Protein AF-A0A2K3KHE1-F1 (afdb_monomer)

pLDDT: mean 75.16, std 11.55, range [39.28, 92.0]

Foldseek 3Di:
DDDDDDPDPPDDDPVNVVDDPVVVDDDCVNDDPVRNVVVVVVVVVVVPDDFDFDADPVRDGDADPVRHGDTDDDDDPVVVVVVPD

Radius of gyration: 19.22 Å; Cα contacts (8 Å, |Δi|>4): 37; chains: 1; bounding box: 39×43×45 Å

Structure (mmCIF, N/CA/C/O backbone):
data_AF-A0A2K3KHE1-F1
#
_entry.id   AF-A0A2K3KHE1-F1
#
loop_
_atom_site.group_PDB
_atom_site.id
_atom_site.type_symbol
_atom_site.label_atom_id
_atom_site.label_alt_id
_atom_site.label_comp_id
_atom_site.label_asym_id
_atom_site.label_entity_id
_atom_site.label_seq_id
_atom_site.pdbx_PDB_ins_code
_atom_site.Cartn_x
_atom_site.Cartn_y
_atom_site.Cartn_z
_atom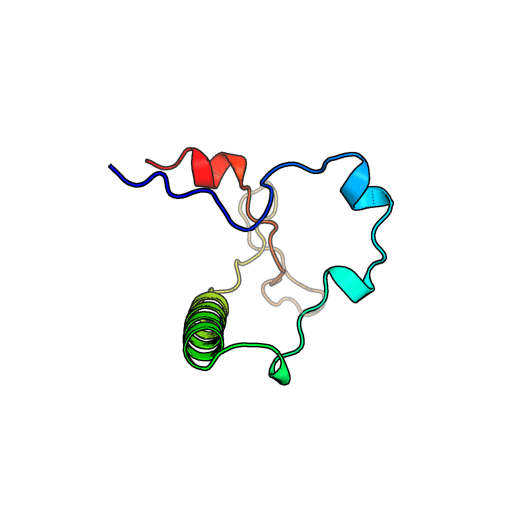_site.occupancy
_atom_site.B_iso_or_equiv
_atom_site.auth_seq_id
_atom_site.auth_comp_id
_atom_site.auth_asym_id
_atom_site.auth_atom_id
_atom_site.pdbx_PDB_model_num
ATOM 1 N N . MET A 1 1 ? -16.120 26.137 11.570 1.00 41.47 1 MET A N 1
ATOM 2 C CA . MET A 1 1 ? -15.320 25.195 10.757 1.00 41.47 1 MET A CA 1
ATOM 3 C C . MET A 1 1 ? -14.864 24.089 11.683 1.00 41.47 1 MET A C 1
ATOM 5 O O . MET A 1 1 ? -14.222 24.399 12.674 1.00 41.47 1 MET A O 1
ATOM 9 N N . THR A 1 2 ? -15.264 22.847 11.433 1.00 55.72 2 THR A N 1
ATOM 10 C CA . THR A 1 2 ? -14.867 21.697 12.257 1.00 55.72 2 THR A CA 1
ATOM 11 C C . THR A 1 2 ? -13.536 21.174 11.729 1.00 55.72 2 THR A C 1
ATOM 13 O O . THR A 1 2 ? -13.449 20.794 10.560 1.00 55.72 2 THR A O 1
ATOM 16 N N . GLU A 1 3 ? -12.491 21.218 12.549 1.00 62.97 3 GLU A N 1
ATOM 17 C CA . GLU A 1 3 ? -11.161 20.728 12.189 1.00 62.97 3 GLU A CA 1
ATOM 18 C C . GLU A 1 3 ? -11.194 19.201 12.026 1.00 62.97 3 GLU A C 1
ATOM 20 O O . GLU A 1 3 ? -11.635 18.474 12.916 1.00 62.97 3 GLU A O 1
ATOM 25 N N . ARG A 1 4 ? -10.775 18.702 10.858 1.00 54.75 4 ARG A N 1
ATOM 26 C CA . ARG A 1 4 ? -10.666 17.262 10.600 1.00 54.75 4 ARG A CA 1
ATOM 27 C C . ARG A 1 4 ? -9.293 16.787 11.059 1.00 54.75 4 ARG A C 1
ATOM 29 O O . ARG A 1 4 ? -8.338 16.836 10.290 1.00 54.75 4 ARG A O 1
ATOM 36 N N . VAL A 1 5 ? -9.210 16.336 12.306 1.00 58.09 5 VAL A N 1
ATOM 37 C CA . VAL A 1 5 ? -7.995 15.728 12.857 1.00 58.09 5 VAL A CA 1
ATOM 38 C C . VAL A 1 5 ? -7.860 14.300 12.306 1.00 58.09 5 VAL A C 1
ATOM 40 O O . VAL A 1 5 ? -8.816 13.523 12.397 1.00 58.09 5 VAL A O 1
ATOM 43 N N . PRO A 1 6 ? -6.722 13.930 11.695 1.00 53.34 6 PRO A N 1
ATOM 44 C CA . PRO A 1 6 ? -6.512 12.571 11.218 1.00 53.34 6 PRO A CA 1
ATOM 45 C C . PRO A 1 6 ? -6.490 11.589 12.396 1.00 53.34 6 PRO A C 1
ATOM 47 O O . PRO A 1 6 ? -5.765 11.780 13.366 1.00 53.34 6 PRO A O 1
ATOM 50 N N . ARG A 1 7 ? -7.292 10.520 12.293 1.00 57.22 7 ARG A N 1
ATOM 51 C CA . ARG A 1 7 ? -7.418 9.461 13.315 1.00 57.22 7 ARG A CA 1
ATOM 52 C C . ARG A 1 7 ? -6.128 8.659 13.504 1.00 57.22 7 ARG A C 1
ATOM 54 O O . ARG A 1 7 ? -5.935 8.061 14.554 1.00 57.22 7 ARG A O 1
ATOM 61 N N . PHE A 1 8 ? -5.262 8.664 12.492 1.00 54.22 8 PHE A N 1
ATOM 62 C CA . PHE A 1 8 ? -3.949 8.042 12.544 1.00 54.22 8 PHE A CA 1
ATOM 63 C C . PHE A 1 8 ? -2.871 9.127 12.605 1.0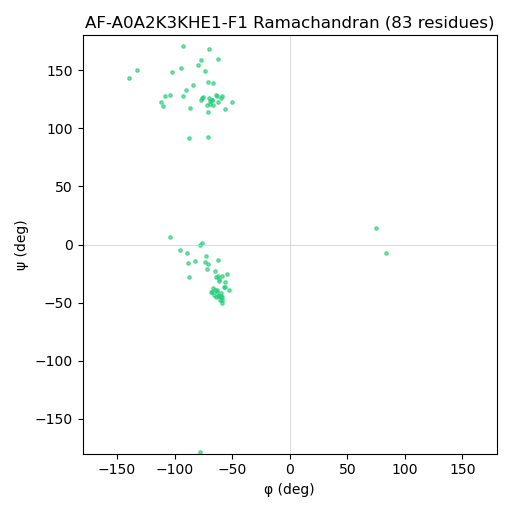0 54.22 8 PHE A C 1
ATOM 65 O O . PHE A 1 8 ? -2.866 10.020 11.748 1.00 54.22 8 PHE A O 1
ATOM 72 N N . PRO A 1 9 ? -1.955 9.065 13.579 1.00 58.03 9 PRO A N 1
ATOM 73 C CA . PRO A 1 9 ? -0.824 9.976 13.638 1.00 58.03 9 PRO A CA 1
ATOM 74 C C . PRO A 1 9 ? 0.050 9.793 12.390 1.00 58.03 9 PRO A C 1
ATOM 76 O O . PRO A 1 9 ? 0.530 8.707 12.076 1.00 58.03 9 PRO A O 1
ATOM 79 N N . LEU A 1 10 ? 0.247 10.883 11.644 1.00 64.31 10 LEU A N 1
ATOM 80 C CA . LEU A 1 10 ? 1.069 10.902 10.425 1.00 64.31 10 LEU A CA 1
ATOM 81 C C . LEU A 1 10 ? 2.581 10.901 10.724 1.00 64.31 10 LEU A C 1
ATOM 83 O O . LEU A 1 10 ? 3.396 10.957 9.804 1.00 64.31 10 LEU A O 1
ATOM 87 N N . ALA A 1 11 ? 2.954 10.851 12.002 1.00 69.38 11 ALA A N 1
ATOM 88 C CA . ALA A 1 11 ? 4.320 10.758 12.487 1.00 69.38 11 ALA A CA 1
ATOM 89 C C . ALA A 1 11 ? 4.371 9.788 13.669 1.00 69.38 11 ALA A C 1
ATOM 91 O O . ALA A 1 11 ? 3.456 9.752 14.489 1.00 69.38 11 ALA A O 1
ATOM 92 N N . TRP A 1 12 ? 5.453 9.021 13.758 1.00 72.12 12 TRP A N 1
ATOM 93 C CA . TRP A 1 12 ? 5.669 8.111 14.875 1.00 72.12 12 TRP A CA 1
ATOM 94 C C . TRP A 1 12 ? 6.136 8.919 16.089 1.00 72.12 12 TRP A C 1
ATOM 96 O O . TRP A 1 12 ? 7.118 9.657 16.009 1.00 72.12 12 TRP A O 1
ATOM 106 N N . SER A 1 13 ? 5.424 8.786 17.204 1.00 79.06 13 SER A N 1
ATOM 107 C CA . SER A 1 13 ? 5.855 9.253 18.527 1.00 79.06 13 SER A CA 1
ATOM 108 C C . SER A 1 13 ? 6.571 8.128 19.284 1.00 79.06 13 SER A C 1
ATOM 110 O O . SER A 1 13 ? 6.547 6.975 18.856 1.00 79.06 13 SER A O 1
ATOM 112 N N . SER A 1 14 ? 7.192 8.439 20.426 1.00 81.94 14 SER A N 1
ATOM 113 C CA . SER A 1 14 ? 7.794 7.425 21.310 1.00 81.94 14 SER A CA 1
ATOM 114 C C . SER A 1 14 ? 6.791 6.348 21.743 1.00 81.94 14 SER A C 1
ATOM 116 O O . SER A 1 14 ? 7.140 5.175 21.772 1.00 81.94 14 SER A O 1
ATOM 118 N N . GLU A 1 15 ? 5.534 6.736 21.967 1.00 80.50 15 GLU A N 1
ATOM 119 C CA . GLU A 1 15 ? 4.413 5.850 22.318 1.00 80.50 15 GLU A CA 1
ATOM 120 C C . GLU A 1 15 ? 4.198 4.731 21.286 1.00 80.50 15 GLU A C 1
ATOM 122 O O . GLU A 1 15 ? 3.873 3.602 21.642 1.00 80.50 15 GLU A O 1
ATOM 127 N N . HIS A 1 16 ? 4.486 4.991 20.005 1.00 77.25 16 HIS A N 1
ATOM 128 C CA . HIS A 1 16 ? 4.340 3.972 18.966 1.00 77.25 16 HIS A CA 1
ATOM 129 C C . HIS A 1 16 ? 5.293 2.786 19.155 1.00 77.25 16 HIS A C 1
ATOM 131 O O . HIS A 1 16 ? 4.991 1.675 18.720 1.00 77.25 16 HIS A O 1
ATOM 137 N N . PHE A 1 17 ? 6.450 3.016 19.781 1.00 79.25 17 PHE A N 1
ATOM 138 C CA . PHE A 1 17 ? 7.429 1.968 20.064 1.00 79.25 17 PHE A CA 1
ATOM 139 C C . PHE A 1 17 ? 7.086 1.166 21.324 1.00 79.25 17 PHE A C 1
ATOM 141 O O . PHE A 1 17 ? 7.674 0.108 21.542 1.00 79.25 17 PHE A O 1
ATOM 148 N N . GLU A 1 18 ? 6.158 1.659 22.147 1.00 85.38 18 GLU A N 1
ATOM 149 C CA . GLU A 1 18 ? 5.676 0.976 23.351 1.00 85.38 18 GLU A CA 1
ATOM 150 C C . GLU A 1 18 ? 4.511 0.026 23.036 1.00 85.38 18 GLU A C 1
ATOM 152 O O . GLU A 1 18 ? 4.355 -0.999 23.702 1.00 85.38 18 GLU A O 1
ATOM 157 N N . MET A 1 19 ? 3.735 0.327 21.989 1.00 81.94 19 MET A N 1
ATOM 158 C CA . MET A 1 19 ? 2.638 -0.517 21.512 1.00 81.94 19 MET A CA 1
ATOM 159 C C . MET A 1 19 ? 3.146 -1.797 20.847 1.00 81.94 19 MET A C 1
ATOM 161 O O . MET A 1 19 ? 4.101 -1.794 20.060 1.00 81.94 19 MET A O 1
ATOM 165 N N . ARG A 1 20 ? 2.464 -2.912 21.111 1.00 79.44 20 ARG A N 1
ATOM 166 C CA . ARG A 1 20 ? 2.785 -4.186 20.462 1.00 79.44 20 ARG A CA 1
ATOM 167 C C . ARG A 1 20 ? 2.248 -4.229 19.037 1.00 79.44 20 ARG A C 1
ATOM 169 O O . ARG A 1 20 ? 1.316 -3.518 18.676 1.00 79.44 20 ARG A O 1
ATOM 176 N N . THR A 1 21 ? 2.820 -5.105 18.210 1.00 78.25 21 THR A N 1
ATOM 177 C CA . THR A 1 21 ? 2.404 -5.244 16.803 1.00 78.25 21 THR A CA 1
ATOM 178 C C . THR A 1 21 ? 0.916 -5.567 16.679 1.00 78.25 21 THR A C 1
ATOM 180 O O . THR A 1 21 ? 0.263 -5.057 15.774 1.00 78.25 21 THR A O 1
ATOM 183 N N . GLU A 1 22 ? 0.370 -6.363 17.600 1.00 78.75 22 GLU A N 1
ATOM 184 C CA . GLU A 1 22 ? -1.039 -6.758 17.606 1.00 78.75 22 GLU A CA 1
ATOM 185 C C . GLU A 1 22 ? -1.987 -5.561 17.741 1.00 78.75 22 GLU A C 1
ATOM 187 O O . GLU A 1 22 ? -3.083 -5.596 17.194 1.00 78.75 22 GLU A O 1
ATOM 192 N N . GLU A 1 23 ? -1.557 -4.486 18.403 1.00 79.06 23 GLU A N 1
ATOM 193 C CA . GLU A 1 23 ? -2.366 -3.279 18.617 1.00 79.06 23 GLU A CA 1
ATOM 194 C C . GLU A 1 23 ? -2.524 -2.435 17.343 1.00 79.06 23 GLU A C 1
ATOM 196 O O . GLU A 1 23 ? -3.409 -1.586 17.257 1.00 79.06 23 GLU A O 1
ATOM 201 N N . TYR A 1 24 ? -1.702 -2.697 16.325 1.00 74.94 24 TYR A N 1
ATOM 202 C CA . TYR A 1 24 ? -1.808 -2.086 14.999 1.00 74.94 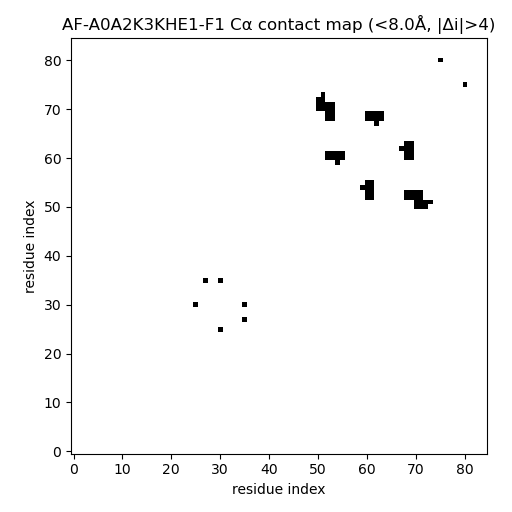24 TYR A CA 1
ATOM 203 C C . TYR A 1 24 ? -2.590 -2.942 14.000 1.00 74.94 24 TYR A C 1
ATOM 205 O O . TYR A 1 24 ? -2.802 -2.524 12.858 1.00 74.94 24 TYR A O 1
ATOM 213 N N . LEU A 1 25 ? -2.991 -4.153 14.390 1.00 77.69 25 LEU A N 1
ATOM 214 C CA . LEU A 1 25 ? -3.748 -5.051 13.534 1.00 77.69 25 LEU A CA 1
ATOM 215 C C . LEU A 1 25 ? -5.241 -4.840 13.773 1.00 77.69 25 LEU A C 1
ATOM 217 O O . LEU A 1 25 ? -5.726 -4.910 14.895 1.00 77.69 25 LEU A O 1
ATOM 221 N N . THR A 1 26 ? -5.989 -4.619 12.698 1.00 78.31 26 THR A N 1
ATOM 222 C CA . THR A 1 26 ? -7.455 -4.579 12.736 1.00 78.31 26 THR A CA 1
ATOM 223 C C . THR A 1 26 ? -7.981 -5.786 11.977 1.00 78.31 26 THR A C 1
ATOM 225 O O . THR A 1 26 ? -7.640 -5.970 10.803 1.00 78.31 26 THR A O 1
ATOM 228 N N . ALA A 1 27 ? -8.785 -6.635 12.622 1.00 80.00 27 ALA A N 1
ATOM 229 C CA . ALA A 1 27 ? -9.417 -7.741 11.920 1.00 80.00 27 ALA A CA 1
ATOM 230 C C . ALA A 1 27 ? -10.638 -7.237 11.143 1.00 80.00 27 ALA A C 1
ATOM 232 O O . ALA A 1 27 ? -11.279 -6.255 11.505 1.00 80.00 27 ALA A O 1
ATOM 233 N N . ALA A 1 28 ? -11.010 -7.938 10.070 1.00 77.88 28 ALA A N 1
ATOM 234 C CA . ALA A 1 28 ? -12.185 -7.567 9.278 1.00 77.88 28 ALA A CA 1
ATOM 235 C C . ALA A 1 28 ? -13.488 -7.563 10.104 1.00 77.88 28 ALA A C 1
ATOM 237 O O . ALA A 1 28 ? -14.420 -6.833 9.771 1.00 77.88 28 ALA A O 1
ATOM 238 N N . VAL A 1 29 ? -13.536 -8.369 11.171 1.00 83.19 29 VAL A N 1
ATOM 239 C CA . VAL A 1 29 ? -14.669 -8.446 12.106 1.00 83.19 29 VAL A CA 1
ATOM 240 C C . VAL A 1 29 ? -14.792 -7.213 13.004 1.00 83.19 29 VAL A C 1
ATOM 242 O O . VAL A 1 29 ? -15.883 -6.950 13.493 1.00 83.19 29 VAL A O 1
ATOM 245 N N . ASP A 1 30 ? -13.709 -6.452 13.174 1.00 84.69 30 ASP A N 1
ATOM 246 C CA . ASP A 1 30 ? -13.664 -5.262 14.032 1.00 84.69 30 ASP A CA 1
ATOM 247 C C . ASP A 1 30 ? -14.064 -3.981 13.280 1.00 84.69 30 ASP A C 1
ATOM 249 O O . ASP A 1 30 ? -14.186 -2.917 13.882 1.00 84.69 30 ASP A O 1
ATOM 253 N N . LEU A 1 31 ? -14.251 -4.070 11.959 1.00 86.12 31 LEU A N 1
ATOM 254 C CA . LEU A 1 31 ? -14.613 -2.942 11.105 1.00 86.12 31 LEU A CA 1
ATOM 255 C C . LEU A 1 31 ? -16.125 -2.701 11.122 1.00 86.12 31 LEU A C 1
ATOM 257 O O . LEU A 1 31 ? -16.909 -3.643 10.975 1.00 86.12 31 LEU A O 1
ATOM 261 N N . SER A 1 32 ? -16.537 -1.432 11.195 1.00 90.19 32 SER A N 1
ATOM 262 C CA . SER A 1 32 ? -17.938 -1.062 10.963 1.00 90.19 32 SER A CA 1
ATOM 263 C C . SER A 1 32 ? -18.371 -1.414 9.526 1.00 90.19 32 SER A C 1
ATOM 265 O O . SER A 1 32 ? -17.521 -1.532 8.636 1.00 90.19 32 SER A O 1
ATOM 267 N N . PRO A 1 33 ? -19.680 -1.545 9.240 1.00 92.00 33 PRO A N 1
ATOM 268 C CA . PRO A 1 33 ? -20.163 -1.771 7.876 1.00 92.00 33 PRO A CA 1
ATOM 269 C C . PRO A 1 33 ? -19.642 -0.732 6.865 1.00 92.00 33 PRO A C 1
ATOM 271 O O . PRO A 1 33 ? -19.257 -1.080 5.747 1.00 92.00 33 PRO A O 1
ATOM 274 N N . GLU A 1 34 ? -19.561 0.538 7.269 1.00 90.69 34 GLU A N 1
ATOM 275 C CA . GLU A 1 34 ? -19.030 1.634 6.453 1.00 90.69 34 GLU A CA 1
ATOM 276 C C . GLU A 1 34 ? -17.517 1.495 6.222 1.00 90.69 34 GLU A C 1
ATOM 278 O O . GLU A 1 34 ? -17.025 1.713 5.110 1.00 90.69 34 GLU A O 1
ATOM 283 N N . GLU A 1 35 ? -16.763 1.103 7.252 1.00 85.56 35 GLU A N 1
ATOM 284 C CA . GLU A 1 35 ? -15.319 0.860 7.155 1.00 85.56 35 GLU A CA 1
ATOM 285 C C . GLU A 1 35 ? -15.011 -0.355 6.268 1.00 85.56 35 GLU A C 1
ATOM 287 O O . GLU A 1 35 ? -14.077 -0.309 5.463 1.00 85.56 35 GLU A O 1
ATOM 292 N N . GLN A 1 36 ? -15.827 -1.411 6.333 1.00 88.94 36 GLN A N 1
ATOM 293 C CA . GLN A 1 36 ? -15.733 -2.565 5.436 1.00 88.94 36 GLN A CA 1
ATOM 294 C C . GLN A 1 36 ? -15.983 -2.169 3.978 1.00 88.94 36 GLN A C 1
ATOM 296 O O . GLN A 1 36 ? -15.225 -2.569 3.090 1.00 88.94 36 GLN A O 1
ATOM 301 N N . GLU A 1 37 ? -17.005 -1.350 3.713 1.00 88.38 37 GLU A N 1
ATOM 302 C CA . GLU A 1 37 ? -17.274 -0.839 2.367 1.00 88.38 37 GLU A CA 1
ATOM 303 C C . GLU A 1 37 ? -16.097 0.008 1.849 1.00 88.38 37 GLU A C 1
ATOM 305 O O . GLU A 1 37 ? -15.639 -0.165 0.713 1.00 88.38 37 GLU A O 1
ATOM 310 N N . GLY A 1 38 ? -15.553 0.887 2.699 1.00 85.88 38 GLY A N 1
ATOM 311 C CA . GLY A 1 38 ? -14.355 1.673 2.404 1.00 85.88 38 GLY A CA 1
ATOM 312 C C . GLY A 1 38 ? -13.138 0.798 2.089 1.00 85.88 38 GLY A C 1
ATOM 313 O O . GLY A 1 38 ? -12.452 1.013 1.084 1.00 85.88 38 GLY A O 1
ATOM 314 N N . PHE A 1 39 ? -12.905 -0.242 2.889 1.00 85.50 39 PHE A N 1
ATOM 315 C CA . PHE A 1 39 ? -11.825 -1.201 2.679 1.00 85.50 39 PHE A CA 1
ATOM 316 C C . PHE A 1 39 ? -11.979 -1.975 1.361 1.00 85.50 39 PHE A C 1
ATOM 318 O O . PHE A 1 39 ? -11.006 -2.150 0.624 1.00 85.50 39 PHE A O 1
ATOM 325 N N . L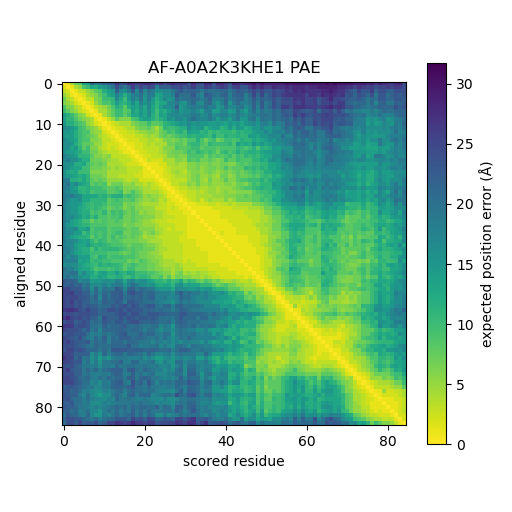EU A 1 40 ? -13.197 -2.391 1.000 1.00 88.62 40 LEU A N 1
ATOM 326 C CA . LEU A 1 40 ? -13.472 -3.065 -0.274 1.00 88.62 40 LEU A CA 1
ATOM 327 C C . LEU A 1 40 ? -13.216 -2.159 -1.485 1.00 88.62 40 LEU A C 1
ATOM 329 O O . LEU A 1 40 ? -12.653 -2.619 -2.488 1.00 88.62 40 LEU A O 1
ATOM 333 N N . LYS A 1 41 ? -13.568 -0.869 -1.394 1.00 86.19 41 LYS A N 1
ATOM 334 C CA . LYS A 1 41 ? -13.241 0.134 -2.423 1.00 86.19 41 LYS A CA 1
ATOM 335 C C . LYS A 1 41 ? -11.727 0.258 -2.604 1.00 86.19 41 LYS A C 1
ATOM 337 O O . LYS A 1 41 ? -11.240 0.158 -3.731 1.00 86.19 41 LYS A O 1
ATOM 342 N N . LEU A 1 42 ? -10.978 0.374 -1.505 1.00 83.38 42 LEU A N 1
ATOM 343 C CA . LEU A 1 42 ? -9.508 0.397 -1.502 1.00 83.38 42 LEU A CA 1
ATOM 344 C C . LEU A 1 42 ? -8.907 -0.868 -2.124 1.00 83.38 42 LEU A C 1
ATOM 346 O O . LEU A 1 42 ? -8.057 -0.786 -3.010 1.00 83.38 42 LEU A O 1
ATOM 350 N N . LYS A 1 43 ? -9.386 -2.047 -1.722 1.00 82.75 43 LYS A N 1
ATOM 351 C CA . LYS A 1 43 ? -8.928 -3.332 -2.262 1.00 82.75 43 LYS A CA 1
ATOM 352 C C . LYS A 1 43 ? -9.163 -3.433 -3.770 1.00 82.75 43 LYS A C 1
ATOM 354 O O . LYS A 1 43 ? -8.293 -3.903 -4.501 1.00 82.75 43 LYS A O 1
ATOM 359 N N . THR A 1 44 ? -10.320 -2.969 -4.240 1.00 83.81 44 THR A N 1
ATOM 360 C CA . THR A 1 44 ? -10.664 -2.942 -5.669 1.00 83.81 44 THR A CA 1
ATOM 361 C C . THR A 1 44 ? -9.767 -1.978 -6.441 1.00 83.81 44 THR A C 1
ATOM 363 O O . THR A 1 44 ? -9.244 -2.344 -7.492 1.00 83.81 44 THR A O 1
ATOM 366 N N . TYR A 1 45 ? -9.524 -0.786 -5.892 1.00 77.88 45 TYR A N 1
ATOM 367 C CA . TYR A 1 45 ? -8.615 0.205 -6.465 1.00 77.88 45 TYR A CA 1
ATOM 368 C C . TYR A 1 45 ? -7.189 -0.344 -6.619 1.00 77.88 45 TYR A C 1
ATOM 370 O O . TYR A 1 45 ? -6.635 -0.316 -7.717 1.00 77.88 45 TYR A O 1
ATOM 378 N N . VAL A 1 46 ? -6.631 -0.939 -5.558 1.00 77.50 46 VAL A N 1
ATOM 379 C CA . VAL A 1 46 ? -5.284 -1.537 -5.578 1.00 77.50 46 VAL A CA 1
ATOM 380 C C . VAL A 1 46 ? -5.206 -2.712 -6.555 1.00 77.50 46 VAL A C 1
ATOM 382 O O . VAL A 1 46 ? -4.228 -2.839 -7.287 1.00 77.50 46 VAL A O 1
ATOM 385 N N . LYS A 1 47 ? -6.248 -3.551 -6.636 1.00 78.56 47 LYS A N 1
ATOM 386 C CA . LYS A 1 47 ? -6.316 -4.648 -7.618 1.00 78.56 47 LYS A CA 1
ATOM 387 C C . LYS A 1 47 ? -6.302 -4.142 -9.067 1.00 78.56 47 LYS A C 1
ATOM 389 O O . LYS A 1 47 ? -5.859 -4.865 -9.955 1.00 78.56 47 LYS A O 1
ATOM 394 N N . GLY A 1 48 ? -6.777 -2.921 -9.311 1.00 78.94 48 GLY A N 1
ATOM 395 C CA . GLY A 1 48 ? -6.747 -2.276 -10.624 1.00 78.94 48 GLY A CA 1
ATOM 396 C C . GLY A 1 48 ? -5.357 -1.815 -11.070 1.00 78.94 48 GLY A C 1
ATOM 397 O O . GLY A 1 48 ? -5.188 -1.440 -12.232 1.00 78.94 48 GLY A O 1
ATOM 398 N N . PHE A 1 49 ? -4.352 -1.838 -10.189 1.00 77.81 49 PHE A N 1
ATOM 399 C CA . PHE A 1 49 ? -2.999 -1.433 -10.551 1.00 77.81 49 PHE A CA 1
ATOM 400 C C . PHE A 1 49 ? -2.404 -2.406 -11.563 1.00 77.81 49 PHE A C 1
ATOM 402 O O . PHE A 1 49 ? -2.246 -3.600 -11.307 1.00 77.81 49 PHE A O 1
ATOM 409 N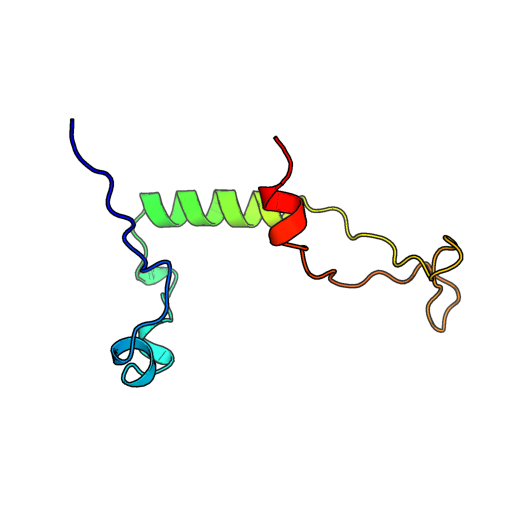 N . LYS A 1 50 ? -2.043 -1.873 -12.733 1.00 73.69 50 LYS A N 1
ATOM 410 C CA . LYS A 1 50 ? -1.297 -2.634 -13.730 1.00 73.69 50 LYS A CA 1
ATOM 411 C C . LYS A 1 50 ? 0.119 -2.845 -13.201 1.00 73.69 50 LYS A C 1
ATOM 413 O O . LYS A 1 50 ? 0.777 -1.859 -12.862 1.00 73.69 50 LYS A O 1
ATOM 418 N N . PRO A 1 51 ? 0.608 -4.091 -13.138 1.00 70.56 51 PRO A N 1
ATOM 419 C CA . PRO A 1 51 ? 1.984 -4.327 -12.755 1.00 70.56 51 PRO A CA 1
ATOM 420 C C . PRO A 1 51 ? 2.929 -3.608 -13.723 1.00 70.56 51 PRO A C 1
ATOM 422 O O . PRO A 1 51 ? 2.813 -3.752 -14.941 1.00 70.56 51 PRO A O 1
ATOM 425 N N . CYS A 1 52 ? 3.851 -2.813 -13.188 1.00 70.25 52 CYS A N 1
ATOM 426 C CA . CYS A 1 52 ? 4.836 -2.120 -14.007 1.00 70.25 52 CYS A CA 1
ATOM 427 C C . CYS A 1 52 ? 5.905 -3.112 -14.472 1.00 70.25 52 CYS A C 1
ATOM 429 O O . CYS A 1 52 ? 6.535 -3.788 -13.657 1.00 70.25 52 CYS A O 1
ATOM 431 N N . THR A 1 53 ? 6.146 -3.166 -15.780 1.00 70.75 53 THR A N 1
ATOM 432 C CA . THR A 1 53 ? 7.290 -3.887 -16.345 1.00 70.75 53 THR A CA 1
ATOM 433 C C . THR A 1 53 ? 8.579 -3.238 -15.861 1.00 70.75 53 THR A C 1
ATOM 435 O O . THR A 1 53 ? 8.751 -2.020 -15.978 1.00 70.75 53 THR A O 1
ATOM 438 N N . PHE A 1 54 ? 9.486 -4.036 -15.303 1.00 72.56 54 PHE A N 1
ATOM 439 C CA . PHE A 1 54 ? 10.766 -3.532 -14.829 1.00 72.56 54 PHE A CA 1
ATOM 440 C C . PHE A 1 54 ? 11.608 -3.085 -16.024 1.00 72.56 54 PHE A C 1
ATOM 442 O O . PHE A 1 54 ? 11.863 -3.867 -16.936 1.00 72.56 54 PHE A O 1
ATOM 449 N N . THR A 1 55 ? 12.057 -1.834 -16.013 1.00 79.06 55 THR A N 1
ATOM 450 C CA . THR A 1 55 ? 12.979 -1.290 -17.014 1.00 79.06 55 THR A CA 1
ATOM 451 C C . THR A 1 55 ? 14.376 -1.191 -16.412 1.00 79.06 55 THR A C 1
ATOM 453 O O . THR A 1 55 ? 14.534 -0.617 -15.332 1.00 79.06 55 THR A O 1
ATOM 456 N N . VAL A 1 56 ? 15.389 -1.734 -17.091 1.00 77.31 56 VAL A N 1
ATOM 457 C CA . VAL A 1 56 ? 16.798 -1.510 -16.722 1.00 77.31 56 VAL A CA 1
ATOM 458 C C . VAL A 1 56 ? 17.206 -0.064 -17.018 1.00 77.31 56 VAL A C 1
ATOM 460 O O . VAL A 1 56 ? 16.486 0.661 -17.704 1.00 77.31 56 VAL A O 1
ATOM 463 N N . ALA A 1 57 ? 18.369 0.366 -16.522 1.00 76.38 57 ALA A N 1
ATOM 464 C CA . ALA A 1 57 ? 18.869 1.735 -16.693 1.00 76.38 57 ALA A CA 1
ATOM 465 C C . ALA A 1 57 ? 18.948 2.198 -18.164 1.00 76.38 57 ALA A C 1
ATOM 467 O O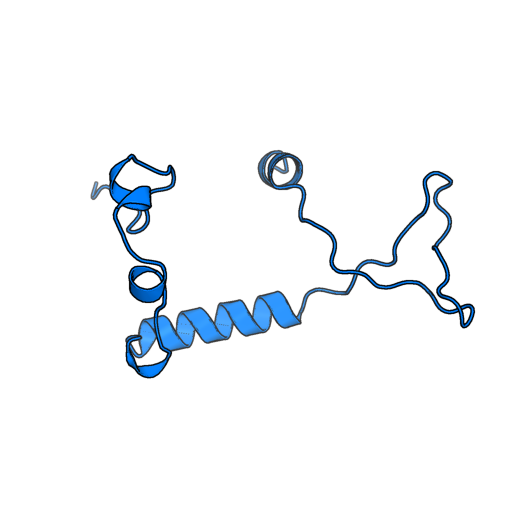 . ALA A 1 57 ? 18.838 3.387 -18.436 1.00 76.38 57 ALA A O 1
ATOM 468 N N . SER A 1 58 ? 19.080 1.267 -19.114 1.00 81.75 58 SER A N 1
ATOM 469 C CA . SER A 1 58 ? 19.062 1.549 -20.555 1.00 81.75 58 SER A CA 1
ATOM 470 C C . SER A 1 58 ? 17.662 1.776 -21.147 1.00 81.75 58 SER A C 1
ATOM 472 O O . SER A 1 58 ? 17.539 1.984 -22.349 1.00 81.75 58 SER A O 1
ATOM 474 N N . GLY A 1 59 ? 16.597 1.699 -20.343 1.00 77.50 59 GLY A N 1
ATOM 475 C CA . GLY A 1 59 ? 15.205 1.833 -20.787 1.00 77.50 59 GLY A CA 1
ATOM 476 C C . GLY A 1 59 ? 14.583 0.547 -21.345 1.00 77.50 59 GLY A C 1
ATOM 477 O O . GLY A 1 59 ? 13.374 0.502 -21.560 1.00 77.50 59 GLY A O 1
ATOM 478 N N . ALA A 1 60 ? 15.366 -0.520 -21.531 1.00 83.00 60 ALA A N 1
ATOM 479 C CA . ALA A 1 60 ? 14.858 -1.813 -21.986 1.00 83.00 60 ALA A CA 1
ATOM 480 C C . ALA A 1 60 ? 14.073 -2.548 -20.884 1.00 83.00 60 ALA A C 1
ATOM 482 O O . ALA A 1 60 ? 14.381 -2.429 -19.696 1.00 83.00 60 ALA A O 1
ATOM 483 N N . VAL A 1 61 ? 13.078 -3.349 -21.275 1.00 83.81 61 VAL A N 1
ATOM 484 C CA . VAL A 1 61 ? 12.336 -4.222 -20.352 1.00 83.81 61 VAL A CA 1
ATOM 485 C C . VAL A 1 61 ? 13.257 -5.349 -19.880 1.00 83.81 61 VAL A C 1
ATOM 487 O O . VAL A 1 61 ? 13.800 -6.090 -20.698 1.00 83.81 61 VAL A O 1
ATOM 490 N N . ALA A 1 62 ? 13.440 -5.494 -18.566 1.00 84.69 62 ALA A N 1
ATOM 491 C CA . ALA A 1 62 ? 14.160 -6.633 -18.012 1.00 84.69 62 ALA A CA 1
ATOM 492 C C . ALA A 1 62 ? 13.369 -7.912 -18.250 1.00 84.69 62 ALA A C 1
ATOM 494 O O . ALA A 1 62 ? 12.152 -7.944 -18.064 1.00 84.69 62 ALA A O 1
ATOM 495 N N . LEU A 1 63 ? 14.081 -8.975 -18.601 1.00 87.75 63 LEU A N 1
ATOM 496 C CA . LEU A 1 63 ? 13.509 -10.300 -18.759 1.00 87.75 63 LEU A CA 1
ATOM 497 C C . LEU A 1 63 ? 13.831 -11.165 -17.537 1.00 87.75 63 LEU A C 1
ATOM 499 O O . LEU A 1 63 ? 14.859 -10.989 -16.880 1.00 87.75 63 LEU A O 1
ATOM 503 N N . ASP A 1 64 ? 12.931 -12.083 -17.212 1.00 84.94 64 ASP A N 1
ATOM 504 C CA . ASP A 1 64 ? 13.154 -13.124 -16.219 1.00 84.94 64 ASP A CA 1
ATOM 505 C C . ASP A 1 64 ? 14.019 -14.269 -16.787 1.00 84.94 64 ASP A C 1
ATOM 507 O O . ASP A 1 64 ? 14.433 -14.267 -17.948 1.00 84.94 64 ASP A O 1
ATOM 511 N N . ARG A 1 65 ? 14.275 -15.301 -15.971 1.00 86.31 65 ARG A N 1
ATOM 512 C CA . ARG A 1 65 ? 15.059 -16.485 -16.382 1.00 86.31 65 ARG A CA 1
ATOM 513 C C . ARG A 1 65 ? 14.431 -17.281 -17.535 1.00 86.31 65 ARG A C 1
ATOM 515 O O . ARG A 1 65 ? 15.090 -18.149 -18.094 1.00 86.31 65 ARG A O 1
ATOM 522 N N . ARG A 1 66 ? 13.163 -17.030 -17.864 1.00 88.31 66 ARG A N 1
ATOM 523 C CA . ARG A 1 66 ? 12.409 -17.669 -18.949 1.00 88.31 66 ARG A CA 1
ATOM 524 C C . ARG A 1 66 ? 12.258 -16.749 -20.166 1.00 88.31 66 ARG A C 1
ATOM 526 O O . ARG A 1 66 ? 11.528 -17.102 -21.089 1.00 88.31 66 ARG A O 1
ATOM 533 N N . GLY A 1 67 ? 12.913 -15.585 -20.171 1.00 85.06 67 GLY A N 1
ATOM 534 C CA . GLY A 1 67 ? 12.840 -14.615 -21.261 1.00 85.06 67 GLY A CA 1
ATOM 535 C C . GLY A 1 67 ? 11.536 -13.814 -21.308 1.00 85.06 67 GLY A C 1
ATOM 536 O O . GLY A 1 67 ? 11.260 -13.180 -22.323 1.00 85.06 67 GLY A O 1
ATOM 537 N N . LYS A 1 68 ? 10.713 -13.829 -20.250 1.00 86.06 68 LYS A N 1
ATOM 538 C CA . LYS A 1 68 ? 9.469 -13.045 -20.181 1.00 86.06 68 LYS A CA 1
ATOM 539 C C . LYS A 1 68 ? 9.703 -11.702 -19.489 1.00 86.06 68 LYS A C 1
ATOM 541 O O . LYS A 1 68 ? 10.569 -11.632 -18.622 1.00 86.06 68 LYS A O 1
ATOM 546 N N . PRO A 1 69 ? 8.924 -10.649 -19.804 1.00 87.19 69 PRO A N 1
ATOM 547 C CA . PRO A 1 69 ? 8.984 -9.380 -19.085 1.00 87.19 69 PRO A CA 1
ATOM 548 C C . PRO A 1 69 ? 8.901 -9.572 -17.572 1.00 87.19 69 PRO A C 1
ATOM 550 O O . PRO A 1 69 ? 7.937 -10.138 -17.055 1.00 87.19 69 PRO A O 1
ATOM 553 N N . ARG A 1 70 ? 9.919 -9.088 -16.863 1.00 83.00 70 ARG A N 1
ATOM 554 C CA . ARG A 1 70 ? 9.989 -9.146 -15.409 1.00 83.00 70 ARG A CA 1
ATOM 555 C C . ARG A 1 70 ? 8.980 -8.160 -14.833 1.00 83.00 70 ARG A C 1
ATOM 557 O O . ARG A 1 70 ? 9.040 -6.954 -15.084 1.00 83.00 70 ARG A O 1
ATOM 564 N N . VAL A 1 71 ? 8.053 -8.703 -14.059 1.00 77.75 71 VAL A N 1
ATOM 565 C CA . VAL A 1 71 ? 7.029 -7.957 -13.338 1.00 77.75 71 VAL A CA 1
ATOM 566 C C . VAL A 1 71 ? 7.365 -8.035 -11.860 1.00 77.75 71 VAL A C 1
ATOM 568 O O . VAL A 1 71 ? 7.419 -9.127 -11.302 1.00 77.75 71 VAL A O 1
ATOM 571 N N . GLU A 1 72 ? 7.593 -6.886 -11.231 1.00 69.62 72 GLU A N 1
ATOM 572 C CA . GLU A 1 72 ? 7.882 -6.811 -9.799 1.00 69.62 72 GLU A CA 1
ATOM 573 C C . GLU A 1 72 ? 7.051 -5.726 -9.121 1.00 69.62 72 GLU A C 1
ATOM 575 O O . GLU A 1 72 ? 6.739 -4.709 -9.753 1.00 69.62 72 GLU A O 1
ATOM 580 N N . PRO A 1 73 ? 6.714 -5.903 -7.829 1.00 67.19 73 PRO A N 1
ATOM 581 C CA . PRO A 1 73 ? 6.191 -4.817 -7.019 1.00 67.19 73 PRO A CA 1
ATOM 582 C C . PRO A 1 73 ? 7.196 -3.663 -7.038 1.00 67.19 73 PRO A C 1
ATOM 584 O O . PRO A 1 73 ? 8.331 -3.805 -6.584 1.00 67.19 73 PRO A O 1
ATOM 587 N N . ARG A 1 74 ? 6.801 -2.513 -7.587 1.00 65.88 74 ARG A N 1
ATOM 588 C CA . ARG A 1 74 ? 7.606 -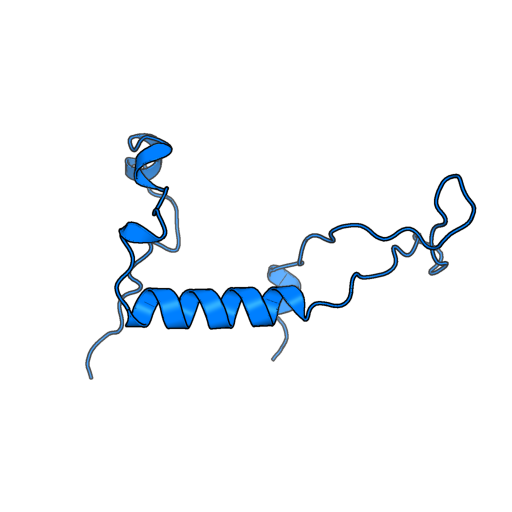1.293 -7.500 1.00 65.88 74 ARG A CA 1
ATOM 589 C C . ARG A 1 74 ? 7.209 -0.533 -6.246 1.00 65.88 74 ARG A C 1
ATOM 591 O O . ARG A 1 74 ? 6.025 -0.298 -6.012 1.00 65.88 74 ARG A O 1
ATOM 598 N N . PHE A 1 75 ? 8.206 -0.095 -5.485 1.00 64.38 75 PHE A N 1
ATOM 599 C CA . PHE A 1 75 ? 7.989 0.912 -4.458 1.00 64.38 75 PHE A CA 1
ATOM 600 C C . PHE A 1 75 ? 7.453 2.179 -5.122 1.00 64.38 75 PHE A C 1
ATOM 602 O O . PHE A 1 75 ? 8.036 2.693 -6.080 1.00 64.38 75 PHE A O 1
ATOM 609 N N . VAL A 1 76 ? 6.322 2.669 -4.624 1.00 64.44 76 VAL A N 1
ATOM 610 C CA . VAL A 1 76 ? 5.797 3.967 -5.034 1.00 64.44 76 VAL A CA 1
ATOM 611 C C . VAL A 1 76 ? 6.737 5.020 -4.466 1.00 64.44 76 VAL A C 1
ATOM 613 O O . VAL A 1 76 ? 6.935 5.093 -3.254 1.00 64.44 76 VAL A O 1
ATOM 616 N N . ASN A 1 77 ? 7.333 5.837 -5.334 1.00 68.69 77 ASN A N 1
ATOM 617 C CA . ASN A 1 77 ? 8.086 6.997 -4.881 1.00 68.69 77 ASN A CA 1
ATOM 618 C C . ASN A 1 77 ? 7.090 8.031 -4.345 1.00 68.69 77 A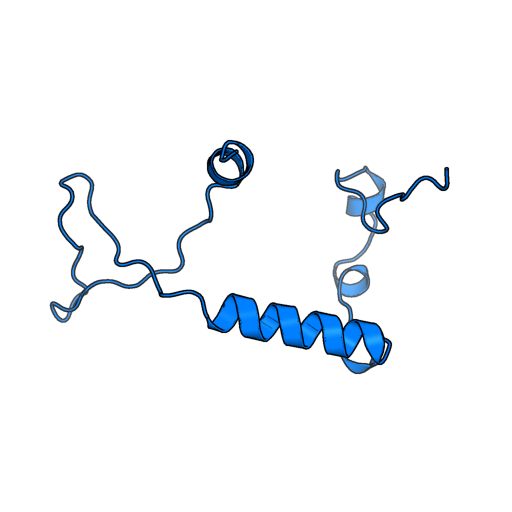SN A C 1
ATOM 620 O O . ASN A 1 77 ? 6.546 8.838 -5.097 1.00 68.69 77 ASN A O 1
ATOM 624 N N . THR A 1 78 ? 6.841 7.980 -3.039 1.00 65.12 78 THR A N 1
ATOM 625 C CA . THR A 1 78 ? 5.871 8.845 -2.365 1.00 65.12 78 THR A CA 1
ATOM 626 C C . THR A 1 78 ? 6.240 10.322 -2.492 1.00 65.12 78 THR A C 1
ATOM 628 O O . THR A 1 78 ? 5.344 11.142 -2.643 1.00 65.12 78 THR A O 1
ATOM 631 N N . LYS A 1 79 ? 7.535 10.677 -2.555 1.00 69.25 79 LYS A N 1
ATOM 632 C CA . LYS A 1 79 ? 7.972 12.061 -2.817 1.00 69.25 79 LYS A CA 1
ATOM 633 C C . LYS A 1 79 ? 7.560 12.538 -4.209 1.00 69.25 79 LYS A C 1
ATOM 635 O O . LYS A 1 79 ? 7.067 13.650 -4.342 1.00 69.25 79 LYS A O 1
ATOM 640 N N . ALA A 1 80 ? 7.753 11.704 -5.232 1.00 63.22 80 ALA A N 1
ATOM 641 C CA . ALA A 1 80 ? 7.355 12.039 -6.598 1.00 63.22 80 ALA A CA 1
ATOM 642 C C . ALA A 1 80 ? 5.828 12.116 -6.737 1.00 63.22 80 ALA A C 1
ATOM 644 O O . ALA A 1 80 ? 5.326 13.047 -7.355 1.00 63.22 80 ALA A O 1
ATOM 645 N N . LEU A 1 81 ? 5.098 11.187 -6.110 1.00 60.22 81 LEU A N 1
ATOM 646 C CA . LEU A 1 81 ? 3.635 11.189 -6.103 1.00 60.22 81 LEU A CA 1
ATOM 647 C C . LEU A 1 81 ? 3.069 12.471 -5.474 1.00 60.22 81 LEU A C 1
ATOM 649 O O . LEU A 1 81 ? 2.160 13.070 -6.032 1.00 60.22 81 LEU A O 1
ATOM 653 N N . LEU A 1 82 ? 3.633 12.909 -4.344 1.00 62.91 82 LEU A N 1
ATOM 654 C CA . LEU A 1 82 ? 3.228 14.142 -3.659 1.00 62.91 82 LEU A CA 1
ATOM 655 C C . LEU A 1 82 ? 3.640 15.422 -4.407 1.00 62.91 82 LEU A C 1
ATOM 657 O O . LEU A 1 82 ? 3.117 16.493 -4.113 1.00 62.91 82 LEU A O 1
ATOM 661 N N . ALA A 1 83 ? 4.579 15.330 -5.352 1.00 67.00 83 ALA A N 1
ATOM 662 C CA . ALA A 1 83 ? 5.015 16.452 -6.179 1.00 67.00 83 ALA A CA 1
ATOM 663 C C . ALA A 1 83 ? 4.170 16.629 -7.455 1.00 67.00 83 ALA A C 1
ATOM 665 O O . ALA A 1 83 ? 4.236 17.688 -8.083 1.00 67.00 83 ALA A O 1
ATOM 666 N N . CYS A 1 84 ? 3.383 15.622 -7.849 1.00 46.28 84 CYS A N 1
ATOM 667 C CA . CYS A 1 84 ? 2.416 15.740 -8.937 1.00 46.28 84 CYS A CA 1
ATOM 668 C C . CYS A 1 84 ? 1.246 16.630 -8.483 1.00 46.28 84 CYS A C 1
ATOM 670 O O . CYS A 1 84 ? 0.523 16.270 -7.556 1.00 46.28 84 CYS A O 1
ATOM 672 N N . LYS A 1 85 ? 1.098 17.800 -9.117 1.00 39.28 85 LYS A N 1
ATOM 673 C CA . LYS A 1 85 ? -0.044 18.711 -8.948 1.00 39.28 85 LYS A CA 1
ATOM 674 C C .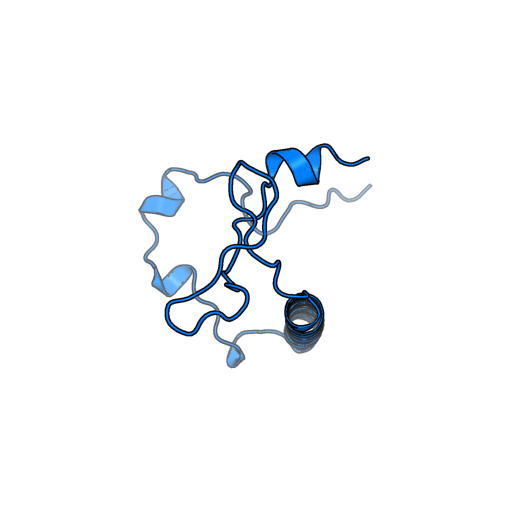 LYS A 1 85 ? -1.192 18.339 -9.873 1.00 39.28 85 LYS A C 1
ATOM 676 O O . LYS A 1 85 ? -0.894 17.942 -11.021 1.00 39.28 85 LYS A O 1
#

Nearest PDB structures (foldseek):
  3in9-assembly1_A  TM=4.340E-01  e=2.981E-01  Bacteroides thetaiotaomicron
  8eon-assembly1_W  TM=5.609E-01  e=2.343E+00  Pseudomonas phage vB_PaeM_E217

Organism: Trifolium pratense (NCBI:txid57577)

Solvent-accessible surface area (backbone atoms only — not comparable to full-atom values): 5738 Å² total; per-residue (Å²): 135,86,82,85,76,72,93,62,75,94,61,88,55,78,67,61,77,73,54,57,75,71,80,75,60,78,57,82,86,76,45,52,76,68,53,47,52,52,49,50,51,51,53,51,55,61,68,66,58,74,78,52,71,39,57,44,97,86,69,48,72,34,58,42,101,82,71,43,78,29,69,53,93,71,84,77,59,62,70,60,58,72,66,62,129

Secondary structure (DSSP, 8-state):
------SS-SS--GGGGTS-GGGG---GGGS-HHHHHHHHHHHHHHHTPPPPBPB-TTSPBPB-TTSSBPB-PPPP-HHHHHH--

Mean predicted aligned error: 12.45 Å

Sequence (85 aa):
MTERVPRFPLAWSSEHFEMRTEEYLTAAVDLSPEEQEGFLKLKTYVKGFKPCTFTVASGAVALDRRGKPRVEPRFVNTKALLACK